Protein AF-A0A4R2PRV2-F1 (afdb_monomer)

Secondary structure (DSSP, 8-state):
------------HHHHHHHHHHHHHHHHHHHHHHHHHHHHHHHHHHHHHHHHHHHHHHHHHHHHHHHHHHHHHHHHHHH-HHHHHHHHHHHHHHHHHHHHHHHHHHHHS-TT-

Solvent-accessible surface area (backbone atoms only — not comparable to full-atom values): 6418 Å² total; per-residue (Å²): 139,82,82,79,73,84,76,75,71,73,82,48,71,70,55,54,52,55,46,51,57,49,52,53,53,51,51,54,51,49,52,52,50,48,51,52,49,53,53,49,52,50,51,61,61,48,50,58,55,52,52,53,50,50,54,49,50,53,51,52,51,50,50,49,53,52,50,53,50,52,48,30,59,59,39,21,77,77,65,35,62,70,53,20,46,52,52,53,52,51,52,52,51,52,53,51,49,53,52,50,52,56,50,47,51,63,71,68,50,69,93,84,125

Sequence (113 aa):
MELREPVIGEPSIPHLVARLTHDARDVARAEIALAKAKAGAAATRYKKAAMLFAVAGVLALAALITLLVGLVLTLATLIGPGLATLVVVGGVLLVALVLALAGRSRLTAKPGA

Mean predicted aligned error: 11.17 Å

Structure (mmCIF, N/CA/C/O backbone):
data_AF-A0A4R2PRV2-F1
#
_entry.id   AF-A0A4R2PRV2-F1
#
loop_
_atom_site.group_PDB
_atom_site.id
_atom_site.type_symbol
_atom_site.label_atom_id
_atom_site.label_alt_id
_atom_site.label_comp_id
_atom_site.label_asym_id
_atom_site.label_entity_id
_atom_site.label_seq_id
_atom_site.pdbx_PDB_ins_code
_atom_site.Cartn_x
_atom_site.Cartn_y
_atom_site.Cartn_z
_atom_site.occupancy
_atom_site.B_iso_or_equiv
_atom_site.auth_seq_id
_atom_site.auth_comp_id
_atom_site.auth_asym_id
_atom_site.auth_atom_id
_atom_site.pdbx_PDB_model_num
ATOM 1 N N . MET A 1 1 ? -53.368 -4.926 77.036 1.00 49.25 1 MET A N 1
ATOM 2 C CA . MET A 1 1 ? -51.968 -5.378 76.909 1.00 49.25 1 MET A CA 1
ATOM 3 C C . MET A 1 1 ? -51.673 -5.438 75.417 1.00 49.25 1 MET A C 1
ATOM 5 O O . MET A 1 1 ? -51.710 -6.502 74.819 1.00 49.25 1 MET A O 1
ATOM 9 N N . GLU A 1 2 ? -51.544 -4.262 74.798 1.00 49.22 2 GLU A N 1
ATOM 10 C CA . GLU A 1 2 ? -51.230 -4.121 73.374 1.00 49.22 2 GLU A CA 1
ATOM 11 C C . GLU A 1 2 ? -49.716 -4.242 73.217 1.00 49.22 2 GLU A C 1
ATOM 13 O O . GLU A 1 2 ? -48.955 -3.433 73.752 1.00 49.22 2 GLU A O 1
ATOM 18 N N . LEU A 1 3 ? -49.274 -5.292 72.529 1.00 62.44 3 LEU A N 1
ATOM 19 C CA . LEU A 1 3 ? -47.890 -5.424 72.102 1.00 62.44 3 LEU A CA 1
ATOM 20 C C . LEU A 1 3 ? -47.683 -4.447 70.947 1.00 62.44 3 LEU A C 1
ATOM 22 O O . LEU A 1 3 ? -48.143 -4.669 69.832 1.00 62.44 3 LEU A O 1
ATOM 26 N N . ARG A 1 4 ? -47.030 -3.327 71.248 1.00 57.88 4 ARG A N 1
ATOM 27 C CA . ARG A 1 4 ? -46.605 -2.349 70.254 1.00 57.88 4 ARG A CA 1
ATOM 28 C C . ARG A 1 4 ? -45.507 -2.990 69.408 1.00 57.88 4 ARG A C 1
ATOM 30 O O . ARG A 1 4 ? -44.389 -3.166 69.889 1.00 57.88 4 ARG A O 1
ATOM 37 N N . GLU A 1 5 ? -45.842 -3.382 68.183 1.00 65.88 5 GLU A N 1
ATOM 38 C CA . GLU A 1 5 ? -44.855 -3.861 67.218 1.00 65.88 5 GLU A CA 1
ATOM 39 C C . GLU A 1 5 ? -43.816 -2.761 66.942 1.00 65.88 5 GLU A C 1
ATOM 41 O O . GLU A 1 5 ? -44.174 -1.579 66.844 1.00 65.88 5 GLU A O 1
ATOM 46 N N . PRO A 1 6 ? -42.521 -3.108 66.838 1.00 58.81 6 PRO A N 1
ATOM 47 C CA . PRO A 1 6 ? -41.511 -2.157 66.420 1.00 58.81 6 PRO A CA 1
ATOM 48 C C . PRO A 1 6 ? -41.808 -1.769 64.972 1.00 58.81 6 PRO A C 1
ATOM 50 O O . PRO A 1 6 ? -41.630 -2.563 64.053 1.00 58.81 6 PRO A O 1
ATOM 53 N N . VAL A 1 7 ? -42.278 -0.537 64.782 1.00 63.25 7 VAL A N 1
ATOM 54 C CA . VAL A 1 7 ? -42.405 0.096 63.470 1.00 63.25 7 VAL A CA 1
ATOM 55 C C . VAL A 1 7 ? -41.014 0.088 62.840 1.00 63.25 7 VAL A C 1
ATOM 57 O O . VAL A 1 7 ? -40.152 0.890 63.204 1.00 63.25 7 VAL A O 1
ATOM 60 N N . ILE A 1 8 ? -40.771 -0.856 61.931 1.00 61.50 8 ILE A N 1
ATOM 61 C CA . ILE A 1 8 ? -39.638 -0.798 61.015 1.00 61.50 8 ILE A CA 1
ATOM 62 C C . ILE A 1 8 ? -39.908 0.436 60.161 1.00 61.50 8 ILE A C 1
ATOM 64 O O . ILE A 1 8 ? -40.777 0.412 59.293 1.00 61.50 8 ILE A O 1
ATOM 68 N N . GLY A 1 9 ? -39.249 1.542 60.514 1.00 60.19 9 GLY A N 1
ATOM 69 C CA . GLY A 1 9 ? -39.449 2.837 59.883 1.00 60.19 9 GLY A CA 1
ATOM 70 C C . GLY A 1 9 ? -39.382 2.697 58.370 1.00 60.19 9 GLY A C 1
ATOM 71 O O . GLY A 1 9 ? -38.426 2.124 57.841 1.00 60.19 9 GLY A O 1
ATOM 72 N N . GLU A 1 10 ? -40.414 3.194 57.690 1.00 66.00 10 GLU A N 1
ATOM 73 C CA . GLU A 1 10 ? -40.435 3.287 56.236 1.00 66.00 10 GLU A CA 1
ATOM 74 C C . GLU A 1 10 ? -39.114 3.904 55.768 1.00 66.00 10 GLU A C 1
ATOM 76 O O . GLU A 1 10 ? -38.629 4.854 56.400 1.00 66.00 10 GLU A O 1
ATOM 81 N N . PRO A 1 11 ? -38.484 3.359 54.711 1.00 63.66 11 PRO A N 1
ATOM 82 C CA . PRO A 1 11 ? -37.226 3.890 54.222 1.00 63.66 11 PRO A CA 1
ATOM 83 C C . PRO A 1 11 ? -37.413 5.379 53.955 1.00 63.66 11 PRO A C 1
ATOM 85 O O . PRO A 1 11 ? -38.182 5.790 53.086 1.00 63.66 11 PRO A O 1
ATOM 88 N N . SER A 1 12 ? -36.734 6.188 54.763 1.00 78.12 12 SER A N 1
ATOM 89 C CA . SER A 1 12 ? -36.862 7.632 54.705 1.00 78.12 12 SER A CA 1
ATOM 90 C C . SER A 1 12 ? -36.453 8.108 53.306 1.00 78.12 12 SER A C 1
ATOM 92 O O . SER A 1 12 ? -35.563 7.535 52.679 1.00 78.12 12 SER A O 1
ATOM 94 N N . ILE A 1 13 ? -37.090 9.161 52.787 1.00 80.38 13 ILE A N 1
ATOM 95 C CA . ILE A 1 13 ? -36.755 9.757 51.478 1.00 80.38 13 ILE A CA 1
ATOM 96 C C . ILE A 1 13 ? -35.230 9.939 51.270 1.00 80.38 13 ILE A C 1
ATOM 98 O O . ILE A 1 13 ? -34.739 9.609 50.187 1.00 80.38 13 ILE A O 1
ATOM 102 N N . PRO A 1 14 ? -34.436 10.350 52.285 1.00 81.94 14 PRO A N 1
ATOM 103 C CA . PRO A 1 14 ? -32.975 10.386 52.181 1.00 81.94 14 PRO A CA 1
ATOM 104 C C . PRO A 1 14 ? -32.327 9.028 51.869 1.00 81.94 14 PRO A C 1
ATOM 106 O O . PRO A 1 14 ? -31.363 8.968 51.108 1.00 81.94 14 PRO A O 1
ATOM 109 N N . HIS A 1 15 ? -32.854 7.934 52.420 1.00 81.12 15 HIS A N 1
ATOM 110 C CA . HIS A 1 15 ? -32.361 6.578 52.182 1.00 81.12 15 HIS A CA 1
ATOM 111 C C . HIS A 1 15 ? -32.615 6.115 50.738 1.00 81.12 15 HIS A C 1
ATOM 113 O O . HIS A 1 15 ? -31.736 5.515 50.119 1.00 81.12 15 HIS A O 1
ATOM 119 N N . LEU A 1 16 ? -33.775 6.450 50.162 1.00 85.00 16 LEU A N 1
ATOM 120 C CA . LEU A 1 16 ? -34.087 6.138 48.762 1.00 85.00 16 LEU A CA 1
ATOM 121 C C . LEU A 1 16 ? -33.199 6.922 47.789 1.00 85.00 16 LEU A C 1
ATOM 123 O O . LEU A 1 16 ? -32.698 6.348 46.825 1.00 85.00 16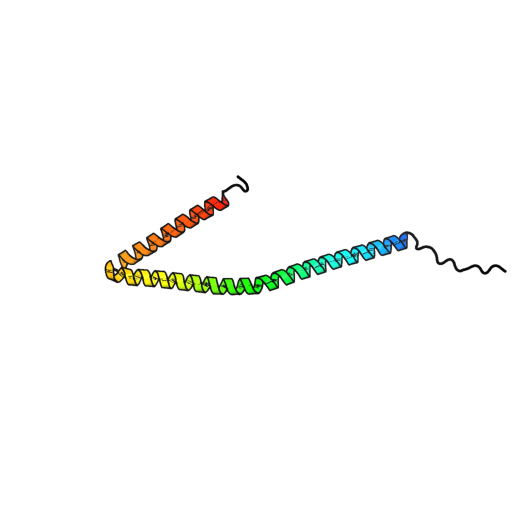 LEU A O 1
ATOM 127 N N . VAL A 1 17 ? -32.941 8.203 48.066 1.00 83.38 17 VAL A N 1
ATOM 128 C CA . VAL A 1 17 ? -32.037 9.038 47.253 1.00 83.38 17 VAL A CA 1
ATOM 129 C C . VAL A 1 17 ? -30.587 8.547 47.348 1.00 83.38 17 VAL A C 1
ATOM 131 O O . VAL A 1 17 ? -29.889 8.470 46.333 1.00 83.38 17 VAL A O 1
ATOM 134 N N . ALA A 1 18 ? -30.134 8.156 48.543 1.00 84.38 18 ALA A N 1
ATOM 135 C CA . ALA A 1 18 ? -28.815 7.553 48.736 1.00 84.38 18 ALA A CA 1
ATOM 136 C C . ALA A 1 18 ? -28.666 6.234 47.956 1.00 84.38 18 ALA A C 1
ATOM 138 O O . ALA A 1 18 ? -27.620 5.981 47.362 1.00 84.38 18 ALA A O 1
ATOM 139 N N . ARG A 1 19 ? -29.725 5.418 47.896 1.00 85.00 19 ARG A N 1
ATOM 140 C CA . ARG A 1 19 ? -29.733 4.174 47.120 1.00 85.00 19 ARG A CA 1
ATOM 141 C C . ARG A 1 19 ? -29.752 4.429 45.611 1.00 85.00 19 ARG A C 1
ATOM 143 O O . ARG A 1 19 ? -28.952 3.844 44.895 1.00 85.00 19 ARG A O 1
ATOM 150 N N . LEU A 1 20 ? -30.572 5.367 45.135 1.00 86.31 20 LEU A N 1
ATOM 151 C CA . LEU A 1 20 ? -30.653 5.718 43.712 1.00 86.31 20 LEU A CA 1
ATOM 152 C C . LEU A 1 20 ? -29.323 6.267 43.171 1.00 86.31 20 LEU A C 1
ATOM 154 O O . LEU A 1 20 ? -28.910 5.948 42.059 1.00 86.31 20 LEU A O 1
ATOM 158 N N . THR A 1 21 ? -28.641 7.099 43.965 1.00 87.25 21 THR A N 1
ATOM 159 C CA . THR A 1 21 ? -27.320 7.642 43.608 1.00 87.25 21 THR A CA 1
ATOM 160 C C . THR A 1 21 ? -26.234 6.569 43.613 1.00 87.25 21 THR A C 1
ATOM 162 O O . THR A 1 21 ? -25.324 6.626 42.783 1.00 87.25 21 THR A O 1
ATOM 165 N N . HIS A 1 22 ? -26.336 5.576 44.497 1.00 88.06 22 HIS A N 1
ATOM 166 C CA . HIS A 1 22 ? -25.469 4.402 44.487 1.00 88.06 22 HIS A CA 1
ATOM 167 C C . HIS A 1 22 ? -25.687 3.557 43.224 1.00 88.06 22 HIS A C 1
ATOM 169 O O . HIS A 1 22 ? -24.738 3.336 42.470 1.00 88.06 22 HIS A O 1
ATOM 175 N N . ASP A 1 23 ? -26.941 3.215 42.923 1.00 86.44 23 ASP A N 1
ATOM 176 C CA . ASP A 1 23 ? -27.314 2.412 41.755 1.00 86.44 23 ASP A CA 1
ATOM 177 C C . ASP A 1 23 ? -26.911 3.108 40.440 1.00 86.44 23 ASP A C 1
ATOM 179 O O . ASP A 1 23 ? -26.342 2.484 39.543 1.00 86.44 23 ASP A O 1
ATOM 183 N N . ALA A 1 24 ? -27.109 4.429 40.335 1.00 85.94 24 ALA A N 1
ATOM 184 C CA . ALA A 1 24 ? -26.674 5.212 39.175 1.00 85.94 24 ALA A CA 1
ATOM 185 C C . ALA A 1 24 ? -25.148 5.175 38.982 1.00 85.94 24 ALA A C 1
ATOM 187 O O . ALA A 1 24 ? -24.652 5.102 37.853 1.00 85.94 24 ALA A O 1
ATOM 188 N N . ARG A 1 25 ? -24.383 5.201 40.080 1.00 89.94 25 ARG A N 1
ATOM 189 C CA . ARG A 1 25 ? -22.919 5.110 40.039 1.00 89.94 25 ARG A CA 1
ATOM 190 C C . ARG A 1 25 ? -22.457 3.723 39.596 1.00 89.94 25 ARG A C 1
ATOM 192 O O . ARG A 1 25 ? -21.467 3.626 38.867 1.00 89.94 25 ARG A O 1
ATOM 199 N N . ASP A 1 26 ? -23.167 2.679 40.001 1.00 91.50 26 ASP A N 1
ATOM 200 C CA . ASP A 1 26 ? -22.868 1.302 39.613 1.00 91.50 26 ASP A CA 1
ATOM 201 C C . ASP A 1 26 ? -23.196 1.033 38.141 1.00 91.50 26 ASP A C 1
ATOM 203 O O . ASP A 1 26 ? -22.366 0.460 37.429 1.00 91.50 26 ASP A O 1
ATOM 207 N N . VAL A 1 27 ? -24.322 1.546 37.638 1.00 90.75 27 VAL A N 1
ATOM 208 C CA . VAL A 1 27 ? -24.655 1.500 36.203 1.00 90.75 27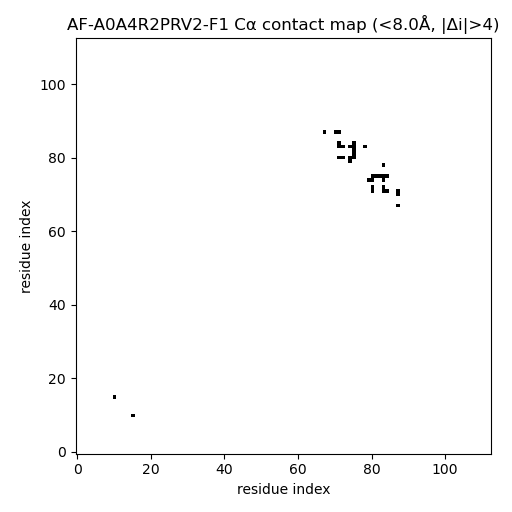 VAL A CA 1
ATOM 209 C C . VAL A 1 27 ? -23.598 2.230 35.373 1.00 90.75 27 VAL A C 1
ATOM 211 O O . VAL A 1 27 ? -23.081 1.669 34.406 1.00 90.75 27 VAL A O 1
ATOM 214 N N . ALA A 1 28 ? -23.195 3.438 35.781 1.00 91.56 28 ALA A N 1
ATOM 215 C CA . ALA A 1 28 ? -22.153 4.189 35.080 1.00 91.56 28 ALA A CA 1
ATOM 216 C C . ALA A 1 28 ? -20.820 3.415 35.023 1.00 91.56 28 ALA A C 1
ATOM 218 O O . ALA A 1 28 ? -20.150 3.381 33.989 1.00 91.56 28 ALA A O 1
ATOM 219 N N . ARG A 1 29 ? -20.435 2.738 36.114 1.00 93.19 29 ARG A N 1
ATOM 220 C CA . ARG A 1 29 ? -19.244 1.870 36.140 1.00 93.19 29 ARG A CA 1
ATOM 221 C C . ARG A 1 29 ? -19.387 0.672 35.202 1.00 93.19 29 ARG A C 1
ATOM 223 O O . ARG A 1 29 ? -18.416 0.325 34.526 1.00 93.19 29 ARG A O 1
ATOM 230 N N . ALA A 1 30 ? -20.568 0.061 35.142 1.00 92.31 30 ALA A N 1
ATOM 231 C CA . ALA A 1 30 ? -20.847 -1.070 34.265 1.00 92.31 30 ALA A CA 1
ATOM 232 C C . ALA A 1 30 ? -20.778 -0.678 32.782 1.00 92.31 30 ALA A C 1
ATOM 234 O O . ALA A 1 30 ? -20.170 -1.403 31.994 1.00 92.31 30 ALA A O 1
ATOM 235 N N . GLU A 1 31 ? -21.309 0.484 32.395 1.00 92.38 31 GLU A N 1
ATOM 236 C CA . GLU A 1 31 ? -21.199 0.973 31.016 1.00 92.38 31 GLU A CA 1
ATOM 237 C C . GLU A 1 31 ? -19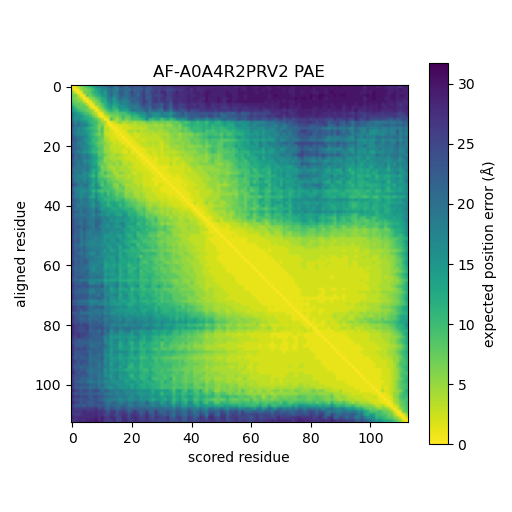.753 1.265 30.618 1.00 92.38 31 GLU A C 1
ATOM 239 O O . GLU A 1 31 ? -19.329 0.887 29.524 1.00 92.38 31 GLU A O 1
ATOM 244 N N . ILE A 1 32 ? -18.960 1.859 31.516 1.00 93.00 32 ILE A N 1
ATOM 245 C CA . ILE A 1 32 ? -17.525 2.072 31.283 1.00 93.00 32 ILE A CA 1
ATOM 246 C C . ILE A 1 32 ? -16.805 0.726 31.120 1.00 93.00 32 ILE A C 1
ATOM 248 O O . ILE A 1 32 ? -15.994 0.562 30.204 1.00 93.00 32 ILE A O 1
ATOM 252 N N . ALA A 1 33 ? -17.102 -0.256 31.975 1.00 93.31 33 ALA A N 1
ATOM 253 C CA . ALA A 1 33 ? -16.528 -1.595 31.878 1.00 93.31 33 ALA A CA 1
ATOM 254 C C . ALA A 1 33 ? -16.927 -2.296 30.569 1.00 93.31 33 ALA A C 1
ATOM 256 O O . ALA A 1 33 ? -16.080 -2.903 29.910 1.00 93.31 33 ALA A O 1
ATOM 257 N N . LEU A 1 34 ? -18.184 -2.157 30.146 1.00 92.69 34 LEU A N 1
ATOM 258 C CA . LEU A 1 34 ? -18.707 -2.704 28.897 1.00 92.69 34 LEU A CA 1
ATOM 259 C C . LEU A 1 34 ? -18.061 -2.029 27.683 1.00 92.69 34 LEU A C 1
ATOM 261 O O . LEU A 1 34 ? -17.614 -2.721 26.766 1.00 92.69 34 LEU A O 1
ATOM 265 N N . ALA A 1 35 ? -17.951 -0.700 27.679 1.00 91.62 35 ALA A N 1
ATOM 266 C CA . ALA A 1 35 ? -17.266 0.054 26.633 1.00 91.62 35 ALA A CA 1
ATOM 267 C C . ALA A 1 35 ? -15.797 -0.374 26.522 1.00 91.62 35 ALA A C 1
ATOM 269 O O . ALA A 1 35 ? -15.310 -0.644 25.421 1.00 91.62 35 ALA A O 1
ATOM 270 N N . LYS A 1 36 ? -15.112 -0.536 27.660 1.00 91.75 36 LYS A N 1
ATOM 271 C CA . LYS A 1 36 ? -13.734 -1.037 27.716 1.00 91.75 36 LYS A CA 1
ATOM 272 C C . LYS A 1 36 ? -13.622 -2.466 27.178 1.00 91.75 36 LYS A C 1
ATOM 274 O O . LYS A 1 36 ? -12.709 -2.750 26.404 1.00 91.75 36 LYS A O 1
ATOM 279 N N . ALA A 1 37 ? -14.556 -3.349 27.528 1.00 91.94 37 ALA A N 1
ATOM 280 C CA . ALA A 1 37 ? -14.590 -4.723 27.030 1.00 91.94 37 ALA A CA 1
ATOM 281 C C . ALA A 1 37 ? -14.852 -4.783 25.516 1.00 91.94 37 ALA A C 1
ATOM 283 O O . ALA A 1 37 ? -14.146 -5.495 24.804 1.00 91.94 37 ALA A O 1
ATOM 284 N N . LYS A 1 38 ? -15.802 -3.991 24.998 1.00 89.88 38 LYS A N 1
ATOM 285 C CA . LYS A 1 38 ? -16.067 -3.868 23.554 1.00 89.88 38 LYS A CA 1
ATOM 286 C C . LYS A 1 38 ? -14.853 -3.330 22.802 1.00 89.88 38 LYS A C 1
ATOM 288 O O . LYS A 1 38 ? -14.488 -3.895 21.773 1.00 89.88 38 LYS A O 1
ATOM 293 N N . ALA A 1 39 ? -14.208 -2.287 23.323 1.00 87.50 39 ALA A N 1
ATOM 294 C CA . ALA A 1 39 ? -12.996 -1.725 22.735 1.00 87.50 39 ALA A CA 1
ATOM 295 C C . ALA A 1 39 ? -11.852 -2.753 22.708 1.00 87.50 39 ALA A C 1
ATOM 297 O O . ALA A 1 39 ? -11.211 -2.933 21.673 1.00 87.50 39 ALA A O 1
ATOM 298 N N . GLY A 1 40 ? -11.641 -3.484 23.807 1.00 86.88 40 GLY A N 1
ATOM 299 C CA . GLY A 1 40 ? -10.644 -4.554 23.887 1.00 86.88 40 GLY A CA 1
ATOM 300 C C . GLY A 1 40 ? -10.929 -5.704 22.919 1.00 86.88 40 GLY A C 1
ATOM 301 O O . GLY A 1 40 ? -10.052 -6.096 22.152 1.00 86.88 40 GLY A O 1
ATOM 302 N N . ALA A 1 41 ? -12.169 -6.196 22.883 1.00 83.50 41 ALA A N 1
ATOM 303 C CA . ALA A 1 41 ? -12.583 -7.267 21.978 1.00 83.50 41 ALA A CA 1
ATOM 304 C C . ALA A 1 41 ? -12.448 -6.861 20.501 1.00 83.50 41 ALA A C 1
ATOM 306 O O . ALA A 1 41 ? -11.957 -7.648 19.686 1.00 83.50 41 ALA A O 1
ATOM 307 N N . ALA A 1 42 ? -12.824 -5.624 20.156 1.00 81.88 42 ALA A N 1
ATOM 308 C CA . ALA A 1 42 ? -12.611 -5.071 18.823 1.00 81.88 42 ALA A CA 1
ATOM 309 C C . ALA A 1 42 ? -11.113 -5.028 18.483 1.00 81.88 42 ALA A C 1
ATOM 311 O O . ALA A 1 42 ? -10.706 -5.564 17.451 1.00 81.88 42 ALA A O 1
ATOM 312 N N . ALA A 1 43 ? -10.278 -4.483 19.371 1.00 82.25 43 ALA A N 1
ATOM 313 C CA . ALA A 1 43 ? -8.834 -4.413 19.166 1.00 82.25 43 ALA A CA 1
ATOM 314 C C . ALA A 1 43 ? -8.212 -5.803 18.947 1.00 82.25 43 ALA A C 1
ATOM 316 O O . ALA A 1 43 ? -7.441 -5.994 18.006 1.00 82.25 43 ALA A O 1
ATOM 317 N N . THR A 1 44 ? -8.579 -6.805 19.749 1.00 82.38 44 THR A N 1
ATOM 318 C CA . THR A 1 44 ? -8.080 -8.180 19.588 1.00 82.38 44 THR A CA 1
ATOM 319 C C . THR A 1 44 ? -8.532 -8.809 18.270 1.00 82.38 44 THR A C 1
ATOM 321 O O . THR A 1 44 ? -7.731 -9.479 17.610 1.00 82.38 44 THR A O 1
ATOM 324 N N . ARG A 1 45 ? -9.782 -8.570 17.854 1.00 81.19 45 ARG A N 1
ATOM 325 C CA . ARG A 1 45 ? -10.321 -9.077 16.585 1.00 81.19 45 ARG A CA 1
ATOM 326 C C . ARG A 1 45 ? -9.580 -8.491 15.383 1.00 81.19 45 ARG A C 1
ATOM 328 O O . ARG A 1 45 ? -9.193 -9.240 14.487 1.00 81.19 45 ARG A O 1
ATOM 335 N N . TYR A 1 46 ? -9.334 -7.182 15.379 1.00 87.56 46 TYR A N 1
ATOM 336 C CA . TYR A 1 46 ? -8.646 -6.517 14.270 1.00 87.56 46 TYR A CA 1
ATOM 337 C C . TYR A 1 46 ? -7.129 -6.711 14.293 1.00 87.56 46 TYR A C 1
ATOM 339 O O . TYR A 1 46 ? -6.513 -6.674 13.233 1.00 87.56 46 TYR A O 1
ATOM 347 N N . LYS A 1 47 ? -6.513 -6.999 15.448 1.00 88.00 47 LYS A N 1
ATOM 348 C CA . LYS A 1 47 ? -5.056 -7.195 15.556 1.00 88.00 47 LYS A CA 1
ATOM 349 C C . LYS A 1 47 ? -4.537 -8.302 14.636 1.00 88.00 47 LYS A C 1
ATOM 351 O O . LYS A 1 47 ? -3.542 -8.105 13.944 1.00 88.00 47 LYS A O 1
ATOM 356 N N . LYS A 1 48 ? -5.204 -9.462 14.608 1.00 85.94 48 LYS A N 1
ATOM 357 C CA . LYS A 1 48 ? -4.801 -10.574 13.728 1.00 85.94 48 LYS A CA 1
ATOM 358 C C . LYS A 1 48 ? -4.957 -10.207 12.253 1.00 85.94 48 LYS A C 1
ATOM 360 O O . LYS A 1 48 ? -4.040 -10.447 11.477 1.00 85.94 48 LYS A O 1
ATOM 365 N N . ALA A 1 49 ? -6.078 -9.583 11.891 1.00 86.75 49 ALA A N 1
ATOM 366 C CA . ALA A 1 49 ? -6.310 -9.116 10.528 1.00 86.75 49 ALA A CA 1
ATOM 367 C C . ALA A 1 49 ? -5.252 -8.086 10.101 1.00 86.75 49 ALA A C 1
ATOM 369 O O . ALA A 1 49 ? -4.667 -8.231 9.037 1.00 86.75 49 ALA A O 1
ATOM 370 N N . ALA A 1 50 ? -4.937 -7.109 10.953 1.00 91.88 50 ALA A N 1
ATOM 371 C CA . ALA A 1 50 ? -3.921 -6.095 10.685 1.00 91.88 50 ALA A CA 1
ATOM 372 C C . ALA A 1 50 ? -2.529 -6.706 10.452 1.00 91.88 50 ALA A C 1
ATOM 374 O O . ALA A 1 50 ? -1.844 -6.306 9.516 1.00 91.88 50 ALA A O 1
ATOM 375 N N . MET A 1 51 ? -2.127 -7.710 11.243 1.00 91.62 51 MET A N 1
ATOM 376 C CA . MET A 1 51 ? -0.858 -8.421 11.024 1.00 91.62 51 MET A CA 1
ATOM 377 C C . MET A 1 51 ? -0.843 -9.176 9.691 1.00 91.62 51 MET A C 1
ATOM 379 O O . MET A 1 51 ? 0.133 -9.085 8.951 1.00 91.62 51 MET A O 1
ATOM 383 N N . LEU A 1 52 ? -1.926 -9.886 9.356 1.00 93.88 52 LEU A N 1
ATOM 384 C CA . LEU A 1 52 ? -2.032 -10.589 8.074 1.00 93.88 52 LEU A CA 1
ATOM 385 C C . LEU A 1 52 ? -2.004 -9.615 6.892 1.00 93.88 52 LEU A C 1
ATOM 387 O O . LEU A 1 52 ? -1.289 -9.861 5.927 1.00 93.88 52 LEU A O 1
ATOM 391 N N . PHE A 1 53 ? -2.715 -8.489 6.983 1.00 94.88 53 PHE A N 1
ATOM 392 C CA . PHE A 1 53 ? -2.682 -7.441 5.962 1.00 94.88 53 PHE A CA 1
ATOM 393 C C . PHE A 1 53 ? -1.308 -6.785 5.835 1.00 94.88 53 PHE A C 1
ATOM 395 O O . PHE A 1 53 ? -0.899 -6.476 4.720 1.00 94.88 53 PHE A O 1
ATOM 402 N N . ALA A 1 54 ? -0.572 -6.610 6.935 1.00 95.88 54 ALA A N 1
ATOM 403 C CA . ALA A 1 54 ? 0.791 -6.094 6.883 1.00 95.88 54 ALA A CA 1
ATOM 404 C C . ALA A 1 54 ? 1.710 -7.038 6.091 1.00 95.88 54 ALA A C 1
ATOM 406 O O . ALA A 1 54 ? 2.379 -6.602 5.155 1.00 95.88 54 ALA A O 1
ATOM 407 N N . VAL A 1 55 ? 1.691 -8.338 6.405 1.00 97.06 55 VAL A N 1
ATOM 408 C CA . VAL A 1 55 ? 2.490 -9.342 5.680 1.00 97.06 55 VAL A CA 1
ATOM 409 C C . VAL A 1 55 ? 2.047 -9.446 4.220 1.00 97.06 55 VAL A C 1
ATOM 411 O O . VAL A 1 55 ? 2.887 -9.420 3.323 1.00 97.06 55 VAL A O 1
ATOM 414 N N . ALA A 1 56 ? 0.739 -9.508 3.963 1.00 97.31 56 ALA A N 1
ATOM 415 C CA . ALA A 1 56 ? 0.196 -9.557 2.610 1.00 97.31 56 ALA A CA 1
ATOM 416 C C . ALA A 1 56 ? 0.587 -8.320 1.790 1.00 97.31 56 ALA A C 1
ATOM 418 O O . ALA A 1 56 ? 0.957 -8.460 0.629 1.00 97.31 56 ALA A O 1
ATOM 419 N N . GLY A 1 57 ? 0.565 -7.126 2.388 1.00 97.25 57 GLY A N 1
ATOM 420 C CA . GLY A 1 57 ? 0.988 -5.887 1.737 1.00 97.25 57 GLY A CA 1
ATOM 421 C C . GLY A 1 57 ? 2.468 -5.900 1.358 1.00 97.25 57 GLY A C 1
ATOM 422 O O . GLY A 1 57 ? 2.812 -5.557 0.228 1.00 97.25 57 GLY A O 1
ATOM 423 N N . VAL A 1 58 ? 3.338 -6.362 2.262 1.00 98.25 58 VAL A N 1
ATOM 424 C CA . VAL A 1 58 ? 4.775 -6.514 1.980 1.00 98.25 58 VAL A CA 1
ATOM 425 C C . VAL A 1 58 ? 5.013 -7.533 0.863 1.00 98.25 58 VAL A C 1
ATOM 427 O O . VAL A 1 58 ? 5.772 -7.253 -0.063 1.00 98.25 58 VAL A O 1
ATOM 430 N N . LEU A 1 59 ? 4.344 -8.689 0.906 1.00 98.38 59 LEU A N 1
ATOM 431 C CA . LEU A 1 59 ? 4.471 -9.718 -0.130 1.00 98.38 59 LEU A CA 1
ATOM 432 C C . LEU A 1 59 ? 3.934 -9.248 -1.485 1.00 98.38 59 LEU A C 1
ATOM 434 O O . LEU A 1 59 ? 4.572 -9.495 -2.505 1.00 98.38 59 LEU A O 1
ATOM 438 N N . ALA A 1 60 ? 2.804 -8.540 -1.509 1.00 98.06 60 ALA A N 1
ATOM 439 C CA . ALA A 1 60 ? 2.251 -7.964 -2.730 1.00 98.06 60 ALA A CA 1
ATOM 440 C C . ALA A 1 60 ? 3.196 -6.915 -3.334 1.00 98.06 60 ALA A C 1
ATOM 442 O O . ALA A 1 60 ? 3.400 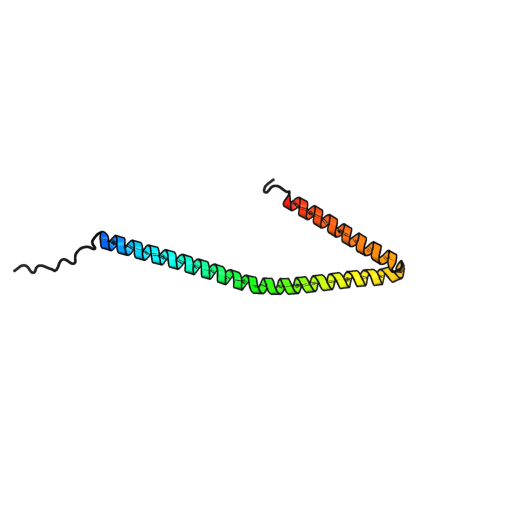-6.908 -4.547 1.00 98.06 60 ALA A O 1
ATOM 443 N N . LEU A 1 61 ? 3.821 -6.074 -2.501 1.00 97.69 61 LEU A N 1
ATOM 444 C CA . LEU A 1 61 ? 4.821 -5.108 -2.954 1.00 97.69 61 LEU A CA 1
ATOM 445 C C . LEU A 1 61 ? 6.064 -5.807 -3.520 1.00 97.69 61 LEU A C 1
ATOM 447 O O . LEU A 1 61 ? 6.520 -5.448 -4.603 1.00 97.69 61 LEU A O 1
ATOM 451 N N . ALA A 1 62 ? 6.585 -6.822 -2.827 1.00 98.25 62 ALA A N 1
ATOM 452 C CA . ALA A 1 62 ? 7.724 -7.603 -3.305 1.00 98.25 62 ALA A CA 1
ATOM 453 C C . ALA A 1 62 ? 7.412 -8.284 -4.647 1.00 98.25 62 ALA A C 1
ATOM 455 O O . ALA A 1 62 ? 8.180 -8.148 -5.597 1.00 98.25 62 ALA A O 1
ATOM 456 N N . ALA A 1 63 ? 6.252 -8.938 -4.756 1.00 98.50 63 ALA A N 1
ATOM 457 C CA . ALA A 1 63 ? 5.800 -9.577 -5.987 1.00 9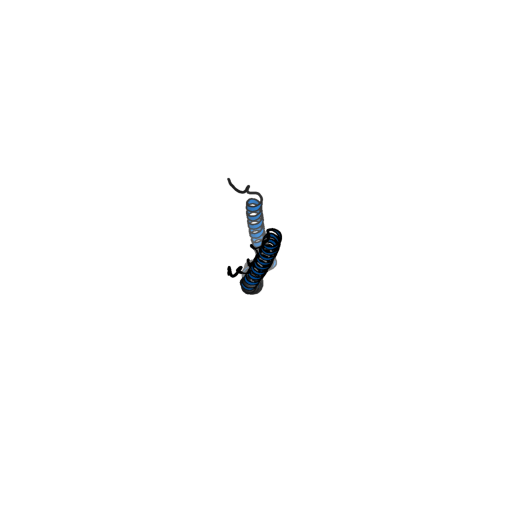8.50 63 ALA A CA 1
ATOM 458 C C . ALA A 1 63 ? 5.649 -8.572 -7.137 1.00 98.50 63 ALA A C 1
ATOM 460 O O . ALA A 1 63 ? 6.082 -8.859 -8.250 1.00 98.50 63 ALA A O 1
ATOM 461 N N . LEU A 1 64 ? 5.091 -7.384 -6.874 1.00 98.06 64 LEU A N 1
ATOM 462 C CA . LEU A 1 64 ? 4.972 -6.325 -7.876 1.00 98.06 64 LEU A CA 1
ATOM 463 C C . LEU A 1 64 ? 6.349 -5.856 -8.360 1.00 98.06 64 LEU A C 1
ATOM 465 O O . LEU A 1 64 ? 6.563 -5.764 -9.564 1.00 98.06 64 LEU A O 1
ATOM 469 N N . ILE A 1 65 ? 7.296 -5.605 -7.452 1.00 98.00 65 ILE A N 1
ATOM 470 C CA . ILE A 1 65 ? 8.664 -5.207 -7.820 1.00 98.00 65 ILE A CA 1
ATOM 471 C C . ILE A 1 65 ? 9.319 -6.292 -8.680 1.00 98.00 65 ILE A C 1
ATOM 473 O O . ILE A 1 65 ? 9.829 -5.991 -9.759 1.00 98.00 65 ILE A O 1
ATOM 477 N N . THR A 1 66 ? 9.274 -7.554 -8.247 1.00 98.50 66 THR A N 1
ATOM 478 C CA . THR A 1 66 ? 9.844 -8.676 -9.004 1.00 98.50 66 THR A CA 1
ATOM 479 C C . THR A 1 66 ? 9.177 -8.838 -10.369 1.00 98.50 66 THR A C 1
ATOM 481 O O . THR A 1 66 ? 9.872 -9.077 -11.354 1.00 98.50 66 THR A O 1
ATOM 484 N N . LEU A 1 67 ? 7.857 -8.656 -10.461 1.00 98.25 67 LEU A N 1
ATOM 485 C CA . LEU A 1 67 ? 7.121 -8.701 -11.723 1.00 98.25 67 LEU A CA 1
ATOM 486 C C . LEU A 1 67 ? 7.570 -7.590 -12.679 1.00 98.25 67 LEU A C 1
ATOM 488 O O . LEU A 1 67 ? 7.811 -7.862 -13.853 1.00 98.25 67 LEU A O 1
ATOM 492 N N . LEU A 1 68 ? 7.729 -6.357 -12.189 1.00 98.12 68 LEU A N 1
ATOM 493 C CA . LEU A 1 68 ? 8.211 -5.234 -12.998 1.00 98.12 68 LEU A CA 1
ATOM 494 C C . LEU A 1 68 ? 9.648 -5.459 -13.478 1.00 98.12 68 LEU A C 1
ATOM 496 O O . LEU A 1 68 ? 9.940 -5.229 -14.650 1.00 98.12 68 LEU A O 1
ATOM 500 N N . VAL A 1 69 ? 10.531 -5.960 -12.609 1.00 98.00 69 VAL A N 1
ATOM 501 C CA . VAL A 1 69 ? 11.903 -6.332 -12.990 1.00 98.00 69 VAL A CA 1
ATOM 502 C C . VAL A 1 69 ? 11.885 -7.430 -14.052 1.00 98.00 69 VAL A C 1
ATOM 504 O O . VAL A 1 69 ? 12.544 -7.290 -15.079 1.00 98.00 69 VAL A O 1
ATOM 507 N N . GLY A 1 70 ? 11.100 -8.490 -13.853 1.00 98.12 70 GLY A N 1
ATOM 508 C CA . GLY A 1 70 ? 10.949 -9.569 -14.829 1.00 98.12 70 GLY A CA 1
ATOM 509 C C . GLY A 1 70 ? 10.428 -9.069 -16.177 1.00 98.12 70 GLY A C 1
ATOM 510 O O . GLY A 1 70 ? 10.930 -9.483 -17.222 1.00 98.12 70 GLY A O 1
ATOM 511 N N . LEU A 1 71 ? 9.485 -8.124 -16.163 1.00 97.81 71 LEU A N 1
ATOM 512 C CA . LEU A 1 71 ? 8.957 -7.501 -17.372 1.00 97.81 71 LEU A CA 1
ATOM 513 C C . LEU A 1 71 ? 10.037 -6.696 -18.099 1.00 97.81 71 LEU A C 1
ATOM 515 O O . LEU A 1 71 ? 10.206 -6.873 -19.302 1.00 97.81 71 LEU A O 1
ATOM 519 N N . VAL A 1 72 ? 10.814 -5.879 -17.378 1.00 98.25 72 VAL A N 1
ATOM 520 C CA . VAL A 1 72 ? 11.952 -5.143 -17.951 1.00 98.25 72 VAL A CA 1
ATOM 521 C C . VAL A 1 72 ? 12.975 -6.103 -18.547 1.00 98.25 72 VAL A C 1
ATOM 523 O O . VAL A 1 72 ? 13.386 -5.890 -19.681 1.00 98.25 72 VAL A O 1
ATOM 526 N N . LEU A 1 73 ? 13.370 -7.160 -17.831 1.00 98.06 73 LEU A N 1
ATOM 527 C CA . LEU A 1 73 ? 14.350 -8.132 -18.324 1.00 98.06 73 LEU A CA 1
ATOM 528 C C . LEU A 1 73 ? 13.856 -8.847 -19.583 1.00 98.06 73 LEU A C 1
ATOM 530 O O . LEU A 1 73 ? 14.603 -8.975 -20.549 1.00 98.06 73 LEU A O 1
ATOM 534 N N . THR A 1 74 ? 12.587 -9.254 -19.594 1.00 97.94 74 THR A N 1
ATOM 535 C CA . THR A 1 74 ? 11.968 -9.908 -20.752 1.00 97.94 74 THR A CA 1
ATOM 536 C C . THR A 1 74 ? 11.943 -8.957 -21.948 1.00 97.94 74 THR A C 1
ATOM 538 O O . THR A 1 74 ? 12.413 -9.301 -23.030 1.00 97.94 74 THR A O 1
ATOM 541 N N . LEU A 1 75 ? 11.473 -7.723 -21.757 1.00 96.62 75 LEU A N 1
ATOM 542 C CA . LEU A 1 75 ? 11.357 -6.738 -22.834 1.00 96.62 75 LEU A CA 1
ATOM 543 C C . LEU A 1 75 ? 12.723 -6.224 -23.310 1.00 96.62 75 LEU A C 1
ATOM 545 O O . LEU A 1 75 ? 12.895 -5.924 -24.491 1.00 96.62 75 LEU A O 1
ATOM 549 N N . ALA A 1 76 ? 13.718 -6.180 -22.422 1.00 97.69 76 ALA A N 1
ATOM 550 C CA . ALA A 1 76 ? 15.083 -5.788 -22.754 1.00 97.69 76 ALA A CA 1
ATOM 551 C C . ALA A 1 76 ? 15.709 -6.709 -23.808 1.00 97.69 76 ALA A C 1
ATOM 553 O O . ALA A 1 76 ? 16.529 -6.236 -24.592 1.00 97.69 76 ALA A O 1
ATOM 554 N N . THR A 1 77 ? 15.294 -7.981 -23.880 1.00 97.38 77 THR A N 1
ATOM 555 C CA . THR A 1 77 ? 15.757 -8.907 -24.931 1.00 97.38 77 THR A CA 1
ATOM 556 C C . THR A 1 77 ? 15.226 -8.564 -26.327 1.00 97.38 77 THR A C 1
ATOM 558 O O . THR A 1 77 ? 15.832 -8.968 -27.314 1.00 97.38 77 THR A O 1
ATOM 561 N N . LEU A 1 78 ? 14.133 -7.796 -26.425 1.00 97.44 78 LEU A N 1
ATOM 562 C CA . LEU A 1 78 ? 13.505 -7.412 -27.695 1.00 97.44 78 LEU A CA 1
ATOM 563 C C . LEU A 1 78 ? 13.902 -5.999 -28.142 1.00 97.44 78 LEU A C 1
ATOM 565 O O . LEU A 1 78 ? 14.167 -5.784 -29.320 1.00 97.44 78 LEU A O 1
ATOM 569 N N . ILE A 1 79 ? 13.905 -5.029 -27.220 1.00 97.19 79 ILE A N 1
ATOM 570 C CA . ILE A 1 79 ? 14.050 -3.594 -27.547 1.00 97.19 79 ILE A CA 1
ATOM 571 C C . ILE A 1 79 ? 15.225 -2.909 -26.834 1.00 97.19 79 ILE A C 1
ATOM 573 O O . ILE A 1 79 ? 15.397 -1.694 -26.930 1.00 97.19 79 ILE A O 1
ATOM 577 N N . GLY A 1 80 ? 16.044 -3.677 -26.113 1.00 96.44 80 GLY A N 1
ATOM 578 C CA . GLY A 1 80 ? 17.155 -3.169 -25.315 1.00 96.44 80 GLY A CA 1
ATOM 579 C C . GLY A 1 80 ? 16.731 -2.631 -23.937 1.00 96.44 80 GLY A C 1
ATOM 580 O O . GLY A 1 80 ? 15.573 -2.261 -23.717 1.00 96.44 80 GLY A O 1
ATOM 581 N N . PRO A 1 81 ? 17.669 -2.563 -22.973 1.00 94.75 81 PRO A N 1
ATOM 582 C CA . PRO A 1 81 ? 17.362 -2.274 -21.568 1.00 94.75 81 PRO A CA 1
ATOM 583 C C . PRO A 1 81 ? 16.845 -0.847 -21.324 1.00 94.75 81 PRO A C 1
ATOM 585 O O . PRO A 1 81 ? 15.973 -0.636 -20.480 1.00 94.75 81 PRO A O 1
ATOM 588 N N . GLY A 1 82 ? 17.334 0.144 -22.077 1.00 95.81 82 GLY A N 1
ATOM 589 C CA . GLY A 1 82 ? 16.902 1.538 -21.919 1.00 95.81 82 GLY A CA 1
ATOM 590 C C . GLY A 1 82 ? 15.447 1.762 -22.341 1.00 95.81 82 GLY A C 1
ATOM 591 O O . GLY A 1 82 ? 14.672 2.391 -21.629 1.00 95.81 82 GLY A O 1
ATOM 592 N N . LEU A 1 83 ? 15.041 1.191 -23.475 1.00 96.81 83 LEU A N 1
ATOM 593 C CA . LEU A 1 83 ? 13.685 1.362 -23.996 1.00 96.81 83 LEU A CA 1
ATOM 594 C C . LEU A 1 83 ? 12.693 0.510 -23.199 1.00 96.81 83 LEU A C 1
ATOM 596 O O . LEU A 1 83 ? 11.594 0.968 -22.894 1.00 96.81 83 LEU A O 1
ATOM 600 N N . ALA A 1 84 ? 13.104 -0.692 -22.784 1.00 97.19 84 ALA A N 1
ATOM 601 C CA . ALA A 1 84 ? 12.316 -1.550 -21.905 1.00 97.19 84 ALA A CA 1
ATOM 602 C C . ALA A 1 84 ? 11.963 -0.865 -20.578 1.00 97.19 84 ALA A C 1
ATOM 604 O O . ALA A 1 84 ? 10.801 -0.875 -20.171 1.00 97.19 84 ALA A O 1
ATOM 605 N N . THR A 1 85 ? 12.939 -0.230 -19.922 1.00 97.06 85 THR A N 1
ATOM 606 C CA . THR A 1 85 ? 12.686 0.495 -18.667 1.00 97.06 85 THR A CA 1
ATOM 607 C C . THR A 1 85 ? 11.738 1.673 -18.875 1.00 97.06 85 THR A C 1
ATOM 609 O O . THR A 1 85 ? 10.785 1.810 -18.108 1.00 97.06 85 THR A O 1
ATOM 612 N N . LEU A 1 86 ? 11.921 2.471 -19.935 1.00 97.50 86 LEU A N 1
ATOM 613 C CA . LEU A 1 86 ? 11.022 3.585 -20.261 1.00 97.50 86 LEU A CA 1
ATOM 614 C C . LEU A 1 86 ? 9.576 3.133 -20.494 1.00 97.50 86 LEU A C 1
ATOM 616 O O . LEU A 1 86 ? 8.656 3.747 -19.955 1.00 97.50 86 LEU A O 1
ATOM 620 N N . VAL A 1 87 ? 9.369 2.057 -21.257 1.00 97.69 87 VAL A N 1
ATOM 621 C CA . VAL A 1 87 ? 8.025 1.531 -21.545 1.00 97.69 87 VAL A CA 1
ATOM 622 C C . VAL A 1 87 ? 7.344 1.033 -20.270 1.00 97.69 87 VAL A C 1
ATOM 624 O O . VAL A 1 87 ? 6.194 1.388 -20.013 1.00 97.69 87 VAL A O 1
ATOM 627 N N . VAL A 1 88 ? 8.045 0.250 -19.445 1.00 97.75 88 VAL A N 1
ATOM 628 C CA . VAL A 1 88 ? 7.469 -0.305 -18.211 1.00 97.75 88 VAL A CA 1
ATOM 629 C C . VAL A 1 88 ? 7.159 0.803 -17.204 1.00 97.75 88 VAL A C 1
ATOM 631 O O . VAL A 1 88 ? 6.048 0.855 -16.677 1.00 97.75 88 VAL A O 1
ATOM 634 N N . VAL A 1 89 ? 8.096 1.727 -16.972 1.00 97.69 89 VAL A N 1
ATOM 635 C CA . VAL A 1 89 ? 7.885 2.861 -16.057 1.00 97.69 89 VAL A CA 1
ATOM 636 C C . VAL A 1 89 ? 6.759 3.759 -16.563 1.00 97.69 89 VAL A C 1
ATOM 638 O O . VAL A 1 89 ? 5.867 4.105 -15.790 1.00 97.69 89 VAL A O 1
ATOM 641 N N . GLY A 1 90 ? 6.750 4.086 -17.857 1.00 97.88 90 GLY A N 1
ATOM 642 C CA . GLY A 1 90 ? 5.684 4.869 -18.477 1.00 97.88 90 GLY A CA 1
ATOM 643 C C . GLY A 1 90 ? 4.312 4.217 -18.298 1.00 97.88 90 GLY A C 1
ATOM 644 O O . GLY A 1 90 ? 3.372 4.877 -17.860 1.00 97.88 90 GLY A O 1
ATOM 645 N N . GLY A 1 91 ? 4.205 2.908 -18.542 1.00 97.75 91 GLY A N 1
ATOM 646 C CA . GLY A 1 91 ? 2.970 2.149 -18.332 1.00 97.75 91 GLY A CA 1
ATOM 647 C C . GLY A 1 91 ? 2.492 2.170 -16.876 1.00 97.75 91 GLY A C 1
ATOM 648 O O . GLY A 1 91 ? 1.320 2.444 -16.616 1.00 97.75 91 GLY A O 1
ATOM 649 N N . VAL A 1 92 ? 3.395 1.952 -15.916 1.00 97.69 92 VAL A N 1
ATOM 650 C CA . VAL A 1 92 ? 3.062 1.999 -14.480 1.00 97.69 92 VAL A CA 1
ATOM 651 C C . VAL A 1 92 ? 2.605 3.397 -14.058 1.00 97.69 92 VAL A C 1
ATOM 653 O O . VAL A 1 92 ? 1.617 3.519 -13.332 1.00 97.69 92 VAL A O 1
ATOM 656 N N . LEU A 1 93 ? 3.267 4.455 -14.533 1.00 97.94 93 LEU A N 1
ATOM 657 C CA . LEU A 1 93 ? 2.880 5.838 -14.23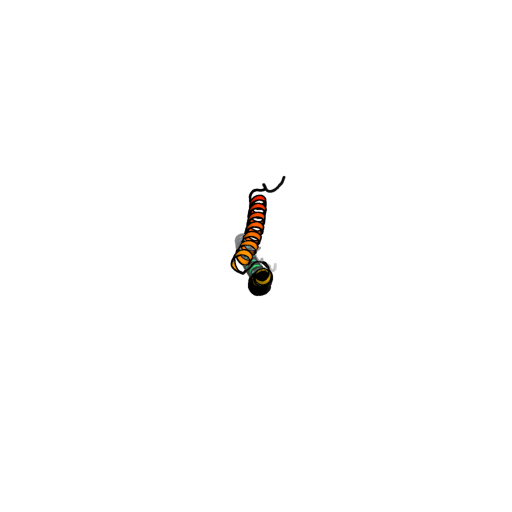7 1.00 97.94 93 LEU A CA 1
ATOM 658 C C . LEU A 1 93 ? 1.511 6.196 -14.820 1.00 97.94 93 LEU A C 1
ATOM 660 O O . LEU A 1 93 ? 0.732 6.876 -14.153 1.00 97.94 93 LEU A O 1
ATOM 664 N N . LEU A 1 94 ? 1.183 5.710 -16.020 1.00 98.06 94 LEU A N 1
ATOM 665 C CA . LEU A 1 94 ? -0.149 5.894 -16.602 1.00 98.06 94 LEU A CA 1
ATOM 666 C C . LEU A 1 94 ? -1.231 5.224 -15.750 1.00 98.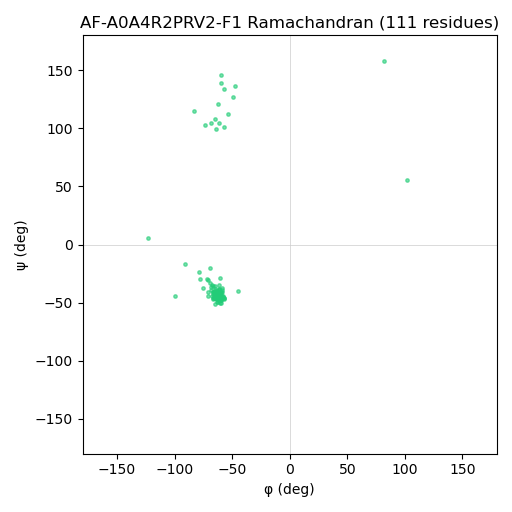06 94 LEU A C 1
ATOM 66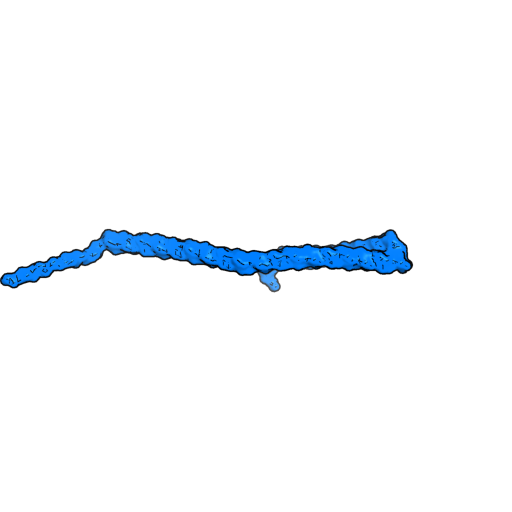8 O O . LEU A 1 94 ? -2.243 5.854 -15.439 1.00 98.06 94 LEU A O 1
ATOM 672 N N . VAL A 1 95 ? -1.007 3.981 -15.313 1.00 97.12 95 VAL A N 1
ATOM 673 C CA . VAL A 1 95 ? -1.936 3.285 -14.407 1.00 97.12 95 VAL A CA 1
ATOM 674 C C . VAL A 1 95 ? -2.075 4.045 -13.084 1.00 97.12 95 VAL A C 1
ATOM 676 O O . VAL A 1 95 ? -3.195 4.273 -12.622 1.00 97.12 95 VAL A O 1
ATOM 679 N N . ALA A 1 96 ? -0.964 4.494 -12.494 1.00 96.31 96 ALA A N 1
ATOM 680 C CA . ALA A 1 96 ? -0.972 5.270 -11.256 1.00 96.31 96 ALA A CA 1
ATOM 681 C C . ALA A 1 96 ? -1.749 6.588 -11.403 1.00 96.31 96 ALA A C 1
ATOM 683 O O . ALA A 1 96 ? -2.534 6.937 -10.521 1.00 96.31 96 ALA A O 1
ATOM 684 N N . LEU A 1 97 ? -1.590 7.290 -12.529 1.00 97.31 97 LEU A N 1
ATOM 685 C CA . LEU A 1 97 ? -2.331 8.511 -12.831 1.00 97.31 97 LEU A CA 1
ATOM 686 C C . LEU A 1 97 ? -3.839 8.243 -12.907 1.00 97.31 97 LEU A C 1
ATOM 688 O O . LEU A 1 97 ? -4.614 8.954 -12.269 1.00 97.31 97 LEU A O 1
ATOM 692 N N . VAL A 1 98 ? -4.266 7.198 -13.623 1.00 97.25 98 VAL A N 1
ATOM 693 C CA . VAL A 1 98 ? -5.690 6.827 -13.722 1.00 97.25 98 VAL A CA 1
ATOM 694 C C . VAL A 1 98 ? -6.270 6.504 -12.345 1.00 97.25 98 VAL A C 1
ATOM 696 O O . VAL A 1 98 ? -7.337 7.011 -11.994 1.00 97.25 98 VAL A O 1
ATOM 699 N N . LEU A 1 99 ? -5.559 5.717 -11.534 1.00 96.25 99 LEU A N 1
ATOM 700 C CA . LEU A 1 99 ? -5.989 5.389 -10.174 1.00 96.25 99 LEU A CA 1
ATOM 701 C C . LEU A 1 99 ? -6.056 6.631 -9.276 1.00 96.25 99 LEU A C 1
ATOM 703 O O . LEU A 1 99 ? -7.010 6.776 -8.513 1.00 96.25 99 LEU A O 1
ATOM 707 N N . ALA A 1 100 ? -5.096 7.552 -9.389 1.00 95.50 100 ALA A N 1
ATOM 708 C CA . ALA A 1 100 ? -5.099 8.804 -8.637 1.00 95.50 100 ALA A CA 1
ATOM 709 C C . ALA A 1 100 ? -6.291 9.697 -9.016 1.00 95.50 100 ALA A C 1
ATOM 711 O O . ALA A 1 100 ? -6.959 10.246 -8.136 1.00 95.50 100 ALA A O 1
ATOM 712 N N . LEU A 1 101 ? -6.607 9.805 -10.310 1.00 96.00 101 LEU A N 1
ATOM 713 C CA . LEU A 1 101 ? -7.767 10.557 -10.795 1.00 96.00 10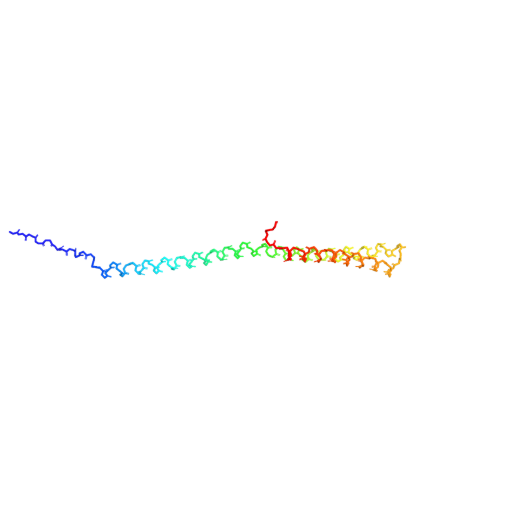1 LEU A CA 1
ATOM 714 C C . LEU A 1 101 ? -9.090 9.911 -10.354 1.00 96.00 101 LEU A C 1
ATOM 716 O O . LEU A 1 101 ? -9.991 10.616 -9.894 1.00 96.00 101 LEU A O 1
ATOM 720 N N . ALA A 1 102 ? -9.194 8.581 -10.422 1.00 94.94 102 ALA A N 1
ATOM 721 C CA . ALA A 1 102 ? -10.362 7.836 -9.949 1.00 94.94 102 ALA A CA 1
ATOM 722 C C . ALA A 1 102 ? -10.531 7.908 -8.420 1.00 94.94 102 ALA A C 1
ATOM 724 O O . ALA A 1 102 ? -11.650 7.962 -7.913 1.00 94.94 102 ALA A O 1
ATOM 725 N N . GLY A 1 103 ? -9.432 7.929 -7.665 1.00 92.62 103 GLY A N 1
ATOM 726 C CA . GLY A 1 103 ? -9.460 8.156 -6.222 1.00 92.62 103 GLY A CA 1
ATOM 727 C C . GLY A 1 103 ? -9.930 9.570 -5.893 1.00 92.62 103 GLY A C 1
ATOM 728 O O . GLY A 1 103 ? -10.828 9.753 -5.072 1.00 92.62 103 GLY A O 1
ATOM 729 N N . ARG A 1 104 ? -9.390 10.573 -6.597 1.00 94.06 104 ARG A N 1
ATOM 730 C CA . ARG A 1 104 ? -9.793 11.974 -6.440 1.00 94.06 104 ARG A CA 1
ATOM 731 C C . ARG A 1 104 ? -11.283 12.165 -6.709 1.00 94.06 104 ARG A C 1
ATOM 733 O O . ARG A 1 104 ? -11.938 12.822 -5.908 1.00 94.06 104 ARG A O 1
ATOM 740 N N . SER A 1 105 ? -11.831 11.565 -7.767 1.00 88.81 105 SER A N 1
ATOM 741 C CA . SER A 1 105 ? -13.258 11.705 -8.083 1.00 88.81 105 SER A CA 1
ATOM 742 C C . SER A 1 105 ? -14.164 11.159 -6.976 1.00 88.81 105 SER A C 1
ATOM 744 O O . SER A 1 105 ? -15.197 11.760 -6.691 1.00 88.81 105 SER A O 1
ATOM 746 N N . ARG A 1 106 ? -13.754 10.085 -6.288 1.00 88.12 106 ARG A N 1
ATOM 747 C CA . ARG A 1 106 ? -14.492 9.520 -5.145 1.00 88.12 106 ARG A CA 1
ATOM 748 C C . ARG A 1 106 ? -14.419 10.378 -3.885 1.00 88.12 106 ARG A C 1
ATOM 750 O O . ARG A 1 106 ? -15.363 10.363 -3.107 1.00 88.12 106 ARG A O 1
ATOM 757 N N . LEU A 1 107 ? -13.333 11.124 -3.688 1.00 89.25 107 LEU A N 1
ATOM 758 C CA . LEU A 1 107 ? -13.205 12.066 -2.570 1.00 89.25 107 LEU A CA 1
ATOM 759 C C . LEU A 1 107 ? -13.974 13.371 -2.820 1.00 89.25 107 LEU A C 1
ATOM 761 O O . LEU A 1 107 ? -14.423 14.008 -1.873 1.00 89.25 107 LEU A O 1
ATOM 765 N N . THR A 1 108 ? -14.117 13.778 -4.084 1.00 83.25 108 THR A N 1
ATOM 766 C CA . THR A 1 108 ? -14.842 15.002 -4.462 1.00 83.25 108 THR A CA 1
ATOM 767 C C . THR A 1 108 ? -16.325 14.771 -4.748 1.00 83.25 108 THR A C 1
ATOM 769 O O . THR A 1 108 ? -17.085 15.736 -4.801 1.00 83.25 108 THR A O 1
ATOM 772 N N . ALA A 1 109 ? -16.746 13.522 -4.971 1.00 71.88 109 ALA A N 1
ATOM 773 C CA . ALA A 1 109 ? -18.151 13.180 -5.143 1.00 71.88 109 ALA A CA 1
ATOM 774 C C . ALA A 1 109 ? -18.913 13.517 -3.856 1.00 71.88 109 ALA A C 1
ATOM 776 O O . ALA A 1 109 ? -18.591 13.022 -2.775 1.00 71.88 109 ALA A O 1
ATOM 777 N N . LYS A 1 110 ? -19.919 14.390 -3.971 1.00 62.44 110 LYS A N 1
ATOM 778 C CA . LYS A 1 110 ? -20.808 14.721 -2.857 1.00 62.44 110 LYS A CA 1
ATOM 779 C C . LYS A 1 110 ? -21.459 13.429 -2.345 1.00 62.44 110 LYS A C 1
ATOM 781 O O . LYS A 1 110 ? -21.953 12.658 -3.169 1.00 62.44 110 LYS A O 1
ATOM 786 N N . PRO A 1 111 ? -21.502 13.188 -1.024 1.00 57.25 111 PRO A N 1
ATOM 787 C CA . PRO A 1 111 ? -22.282 12.087 -0.478 1.00 57.25 111 PRO A CA 1
ATOM 788 C C . PRO A 1 111 ? -23.765 12.302 -0.828 1.00 57.25 111 PRO A C 1
ATOM 790 O O . PRO A 1 111 ? -24.405 13.173 -0.246 1.00 57.25 111 PRO A O 1
ATOM 793 N N . GLY A 1 112 ? -24.290 11.544 -1.797 1.00 63.28 112 GLY A N 1
ATOM 794 C CA . GLY A 1 112 ? -25.727 11.460 -2.094 1.00 63.28 112 GLY A CA 1
ATOM 795 C C . GLY A 1 112 ? -26.248 12.252 -3.300 1.00 63.28 112 GLY A C 1
ATOM 796 O O . GLY A 1 112 ? -27.188 13.025 -3.138 1.00 63.28 112 GLY A O 1
ATOM 797 N N . ALA A 1 113 ? -25.693 12.035 -4.496 1.00 47.53 113 ALA A N 1
ATOM 798 C CA . ALA A 1 113 ? -26.450 12.210 -5.743 1.00 47.53 113 ALA A CA 1
ATOM 799 C C . ALA A 1 113 ? -26.828 10.833 -6.296 1.00 47.53 113 ALA A C 1
ATOM 801 O O . ALA A 1 113 ? -25.947 9.942 -6.242 1.00 47.53 113 ALA A O 1
#

Radius of gyration: 34.65 Å; Cα contacts (8 Å, |Δi|>4): 18; chains: 1; bounding box: 69×26×105 Å

pLDDT: mean 88.08, std 12.76, range [47.53, 98.5]

Foldseek 3Di:
DDDDDPPPDDCPPVNVVVVVVVVVVVVVVVVVVVVVVVVVVVCVVVVVVVVVVVVVVVVVVVVVVVVLVVQLVVVCVPVNNVVSNVVSVVVVVVVVVVVVVVVVCVVPDDPDD